Protein AF-A0A1U7PJN4-F1 (afdb_monomer)

Organism: NCBI:txid550447

InterPro domains:
  IPR005538 LrgA/CidA family [PF03788] (49-141)
  IPR005538 LrgA/CidA family [PTHR33931] (33-150)

pLDDT: mean 71.13, std 17.36, range [32.28, 96.88]

Structure (mmCIF, N/CA/C/O backbone):
data_AF-A0A1U7PJN4-F1
#
_entry.id   AF-A0A1U7PJN4-F1
#
loop_
_atom_site.group_PDB
_atom_site.id
_atom_site.type_symbol
_atom_site.label_atom_id
_atom_site.label_alt_id
_atom_site.label_comp_id
_atom_site.label_asym_id
_atom_site.label_entity_id
_atom_site.label_seq_id
_atom_site.pdbx_PDB_ins_code
_atom_site.Cartn_x
_atom_site.Cartn_y
_atom_site.Cartn_z
_atom_site.occupancy
_atom_site.B_iso_or_equiv
_atom_site.auth_seq_id
_atom_site.auth_comp_id
_atom_site.auth_asym_id
_atom_site.auth_atom_id
_atom_site.pdbx_PDB_model_n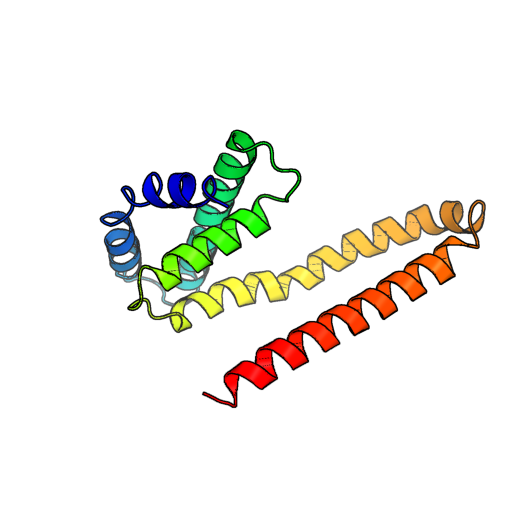um
ATOM 1 N N . MET A 1 1 ? -18.625 24.257 -5.732 1.00 46.69 1 MET A N 1
ATOM 2 C CA . MET A 1 1 ? -18.418 23.908 -4.303 1.00 46.69 1 MET A CA 1
ATOM 3 C C . MET A 1 1 ? -19.656 23.353 -3.568 1.00 46.69 1 MET A C 1
ATOM 5 O O . MET A 1 1 ? -19.527 23.025 -2.400 1.00 46.69 1 MET A O 1
ATOM 9 N N . HIS A 1 2 ? -20.824 23.164 -4.210 1.00 32.28 2 HIS A N 1
ATOM 10 C CA . HIS A 1 2 ? -22.067 22.762 -3.512 1.00 32.28 2 HIS A CA 1
ATOM 11 C C . HIS A 1 2 ? -22.511 21.291 -3.714 1.00 32.28 2 HIS A C 1
ATOM 13 O O . HIS A 1 2 ? -23.437 20.835 -3.052 1.00 32.28 2 HIS A O 1
ATOM 19 N N . ARG A 1 3 ? -21.848 20.520 -4.594 1.00 36.62 3 ARG A N 1
ATOM 20 C CA . ARG A 1 3 ? -22.261 19.145 -4.965 1.00 36.62 3 ARG A CA 1
ATOM 21 C C . ARG A 1 3 ? -21.693 18.019 -4.086 1.00 36.62 3 ARG A C 1
ATOM 23 O O . ARG A 1 3 ? -22.190 16.905 -4.148 1.00 36.62 3 ARG A O 1
ATOM 30 N N . ILE A 1 4 ? -20.699 18.303 -3.241 1.00 45.12 4 ILE A N 1
ATOM 31 C CA . ILE A 1 4 ? -20.028 17.286 -2.405 1.00 45.12 4 ILE A CA 1
ATOM 32 C C . ILE A 1 4 ? -20.781 17.056 -1.077 1.00 45.12 4 ILE A C 1
ATOM 34 O O . ILE A 1 4 ? -20.723 15.972 -0.509 1.00 45.12 4 ILE A O 1
ATOM 38 N N . ARG A 1 5 ? -21.570 18.037 -0.604 1.00 42.66 5 ARG A N 1
ATOM 39 C CA . ARG A 1 5 ? -22.353 17.910 0.643 1.00 42.66 5 ARG A CA 1
ATOM 40 C C . ARG A 1 5 ? -23.534 16.937 0.544 1.00 42.66 5 ARG A C 1
ATOM 42 O O . ARG A 1 5 ? -23.898 16.351 1.555 1.00 42.66 5 ARG A O 1
ATOM 49 N N . PHE A 1 6 ? -24.099 16.729 -0.647 1.00 37.12 6 PHE A N 1
ATOM 50 C CA . PHE A 1 6 ? -25.248 15.829 -0.823 1.00 37.12 6 PHE A CA 1
ATOM 51 C C . PHE A 1 6 ? -24.863 14.348 -0.740 1.00 37.12 6 PHE A C 1
ATOM 53 O O . PHE A 1 6 ? -25.612 13.547 -0.189 1.00 37.12 6 PHE A O 1
ATOM 60 N N . PHE A 1 7 ? -23.669 13.990 -1.219 1.00 40.44 7 PHE A N 1
ATOM 61 C CA . PHE A 1 7 ? -23.213 12.600 -1.201 1.00 40.44 7 PHE A CA 1
ATOM 62 C C . PHE A 1 7 ? -22.889 12.111 0.222 1.00 40.44 7 PHE A C 1
ATOM 64 O O . PHE A 1 7 ? -23.068 10.939 0.532 1.00 40.44 7 PHE A O 1
ATOM 71 N N . ILE A 1 8 ? -22.491 13.023 1.118 1.00 44.38 8 ILE A N 1
ATOM 72 C CA . ILE A 1 8 ? -22.184 12.688 2.516 1.00 44.38 8 ILE A CA 1
ATOM 73 C C . ILE A 1 8 ? -23.457 12.490 3.360 1.00 44.38 8 ILE A C 1
ATOM 75 O O . ILE A 1 8 ? -23.445 11.676 4.275 1.00 44.38 8 ILE A O 1
ATOM 79 N N . HIS A 1 9 ? -24.575 13.159 3.046 1.00 39.62 9 HIS A N 1
ATOM 80 C CA . HIS A 1 9 ? -25.791 13.094 3.875 1.00 39.62 9 HIS A CA 1
ATOM 81 C C . HIS A 1 9 ? -26.668 11.852 3.610 1.00 39.62 9 HIS A C 1
ATOM 83 O O . HIS A 1 9 ? -27.339 11.377 4.521 1.00 39.62 9 HIS A O 1
ATOM 89 N N . GLY A 1 10 ? -26.635 11.285 2.396 1.00 36.59 10 GLY A N 1
ATOM 90 C CA . GLY A 1 10 ? -27.414 10.086 2.036 1.00 36.59 10 GLY A CA 1
ATOM 91 C C . GLY A 1 10 ? -26.800 8.747 2.472 1.00 36.59 10 GLY A C 1
ATOM 92 O O . GLY A 1 10 ? -27.512 7.755 2.573 1.00 36.59 10 GLY A O 1
ATOM 93 N N . ALA A 1 11 ? -25.498 8.707 2.769 1.00 42.41 11 ALA A N 1
ATOM 94 C CA . ALA A 1 11 ? -24.795 7.496 3.215 1.00 42.41 11 ALA A CA 1
ATOM 95 C C . ALA A 1 11 ? -24.769 7.326 4.751 1.00 42.41 11 ALA A C 1
ATOM 97 O O . ALA A 1 11 ? -24.280 6.320 5.259 1.00 42.41 11 ALA A O 1
ATOM 98 N N . LEU A 1 12 ? -25.294 8.306 5.498 1.00 43.03 12 LEU A N 1
ATOM 99 C CA . LEU A 1 12 ? -25.252 8.363 6.966 1.00 43.03 12 LEU A CA 1
ATOM 100 C C . LEU A 1 12 ? -26.375 7.569 7.666 1.00 43.03 12 LEU A C 1
ATOM 102 O O . LEU A 1 12 ? -26.358 7.453 8.889 1.00 43.03 12 LEU A O 1
ATOM 106 N N . THR A 1 13 ? -27.340 7.001 6.934 1.00 43.00 13 THR A N 1
ATOM 107 C CA . THR A 1 13 ? -28.519 6.319 7.516 1.00 43.00 13 THR A CA 1
ATOM 108 C C . THR A 1 13 ? -28.363 4.808 7.726 1.00 43.00 13 THR A C 1
ATOM 110 O O . THR A 1 13 ? -29.267 4.168 8.256 1.00 43.00 13 THR A O 1
ATOM 113 N N . PHE A 1 14 ? -27.220 4.220 7.375 1.00 46.06 14 PHE A N 1
ATOM 114 C CA . PHE A 1 14 ? -26.958 2.783 7.525 1.00 46.06 14 PHE A CA 1
ATOM 115 C C . PHE A 1 14 ? -25.520 2.599 8.027 1.00 46.06 14 PHE A C 1
ATOM 117 O O . PHE A 1 14 ? -24.611 2.631 7.200 1.00 46.06 14 PHE A O 1
ATOM 124 N N . PRO A 1 15 ? -25.248 2.532 9.357 1.00 48.31 15 PRO A N 1
ATOM 125 C CA . PRO A 1 15 ? -24.865 1.234 9.949 1.00 48.31 15 PRO A CA 1
ATOM 126 C C . PRO A 1 15 ? -24.911 1.148 11.505 1.00 48.31 15 PRO A C 1
ATOM 128 O O . PRO A 1 15 ? -24.167 0.367 12.096 1.00 48.31 15 PRO A O 1
ATOM 131 N N . ALA A 1 16 ? -25.739 1.913 12.227 1.00 45.62 16 ALA A N 1
ATOM 132 C CA . ALA A 1 16 ? -25.667 1.971 13.705 1.00 45.62 16 ALA A CA 1
ATOM 133 C C . ALA A 1 16 ? -26.021 0.655 14.454 1.00 45.62 16 ALA A C 1
ATOM 135 O O . ALA A 1 16 ? -25.782 0.536 15.656 1.00 45.62 16 ALA A O 1
ATOM 136 N N . ARG A 1 17 ? -26.576 -0.362 13.773 1.00 48.97 17 ARG A N 1
ATOM 137 C CA . ARG A 1 17 ? -26.815 -1.706 14.348 1.00 48.97 17 ARG A CA 1
ATOM 138 C C . ARG A 1 17 ? -25.678 -2.707 14.105 1.00 48.97 17 ARG A C 1
ATOM 140 O O . ARG A 1 17 ? -25.551 -3.642 14.887 1.00 48.97 17 ARG A O 1
ATOM 147 N N . GLY A 1 18 ? -24.841 -2.510 13.083 1.00 45.81 18 GLY A N 1
ATOM 148 C CA . GLY A 1 18 ? -23.780 -3.460 12.716 1.00 45.81 18 GLY A CA 1
ATOM 149 C C . GLY A 1 18 ? -22.567 -3.423 13.650 1.00 45.81 18 GLY A C 1
ATOM 150 O O . GLY A 1 18 ? -21.944 -4.452 13.887 1.00 45.81 18 GLY A O 1
ATOM 151 N N . VAL A 1 19 ? -22.279 -2.265 14.251 1.00 50.47 19 VAL A N 1
ATOM 152 C CA . VAL A 1 19 ? -21.122 -2.084 15.151 1.00 50.47 19 VAL A CA 1
ATOM 153 C C . VAL A 1 19 ? -21.269 -2.907 16.435 1.00 50.47 19 VAL A C 1
ATOM 155 O O . VAL A 1 19 ? -20.309 -3.514 16.889 1.00 50.47 19 VAL A O 1
ATOM 158 N N . ARG A 1 20 ? -22.501 -3.054 16.946 1.00 45.03 20 ARG A N 1
ATOM 159 C CA . ARG A 1 20 ? -22.789 -3.966 18.066 1.00 45.03 20 ARG A CA 1
ATOM 160 C C . ARG A 1 20 ? -22.622 -5.442 17.701 1.00 45.03 20 ARG A C 1
ATOM 162 O O . ARG A 1 20 ? -22.274 -6.227 18.570 1.00 45.03 20 ARG A O 1
ATOM 169 N N . CYS A 1 21 ? -22.828 -5.836 16.441 1.00 43.91 21 CYS A N 1
ATOM 170 C CA . CYS A 1 21 ? -22.509 -7.199 16.002 1.00 43.91 21 CYS A CA 1
ATOM 171 C C . CYS A 1 21 ? -20.997 -7.448 15.953 1.00 43.91 21 CYS A C 1
ATOM 173 O O . CYS A 1 21 ? -20.590 -8.560 16.252 1.00 43.91 21 CYS A O 1
ATOM 175 N N . ILE A 1 22 ? -20.173 -6.438 15.642 1.00 51.62 22 ILE A N 1
ATOM 176 C CA . ILE A 1 22 ? -18.702 -6.546 15.720 1.00 51.62 22 ILE A CA 1
ATOM 177 C C . ILE A 1 22 ? -18.265 -6.786 17.173 1.00 51.62 22 ILE A C 1
ATOM 179 O O . ILE A 1 22 ? -17.394 -7.613 17.424 1.00 51.62 22 ILE A O 1
ATOM 183 N N . GLU A 1 23 ? -18.920 -6.122 18.126 1.00 47.97 23 GLU A N 1
ATOM 184 C CA . GLU A 1 23 ? -18.656 -6.272 19.562 1.00 47.97 23 GLU A CA 1
ATOM 185 C C . GLU A 1 23 ? -19.147 -7.621 20.126 1.00 47.97 23 GLU A C 1
ATOM 187 O O . GLU A 1 23 ? -18.484 -8.220 20.965 1.00 47.97 23 GLU A O 1
ATOM 192 N N . VAL A 1 24 ? -20.264 -8.159 19.617 1.00 45.28 24 VAL A N 1
ATOM 193 C CA . VAL A 1 24 ? -20.781 -9.488 20.005 1.00 45.28 24 VAL A CA 1
ATOM 194 C C . VAL A 1 24 ? -20.015 -10.638 19.327 1.00 45.28 24 VAL A C 1
ATOM 196 O O . VAL A 1 24 ? -19.871 -11.701 19.924 1.00 45.28 24 VAL A O 1
ATOM 199 N N . LEU A 1 25 ? -19.455 -10.445 18.124 1.00 51.66 25 LEU A N 1
ATOM 200 C CA . LEU A 1 25 ? -18.571 -11.433 17.475 1.00 51.66 25 LEU A CA 1
ATOM 201 C C . LEU A 1 25 ? -17.223 -11.590 18.201 1.00 51.66 25 LEU A C 1
ATOM 203 O O . LEU A 1 25 ? -16.570 -12.624 18.082 1.00 51.66 25 LEU A O 1
ATOM 207 N N . ASP A 1 26 ? -16.814 -10.575 18.960 1.00 51.31 26 ASP A N 1
ATOM 208 C CA . ASP A 1 26 ? -15.624 -10.589 19.811 1.00 51.31 26 ASP A CA 1
ATOM 209 C C . ASP A 1 26 ? -15.839 -11.366 21.135 1.00 51.31 26 ASP A C 1
ATOM 211 O O . ASP A 1 26 ? -14.878 -11.641 21.856 1.00 51.31 26 ASP A O 1
ATOM 215 N N . ALA A 1 27 ? -17.080 -11.789 21.421 1.00 46.31 27 ALA A N 1
ATOM 216 C CA . ALA A 1 27 ? -17.491 -12.463 22.656 1.00 46.31 27 ALA A CA 1
ATOM 217 C C . ALA A 1 27 ? -17.595 -14.005 22.560 1.00 46.31 27 ALA A C 1
ATOM 219 O O . ALA A 1 27 ? -18.225 -14.625 23.416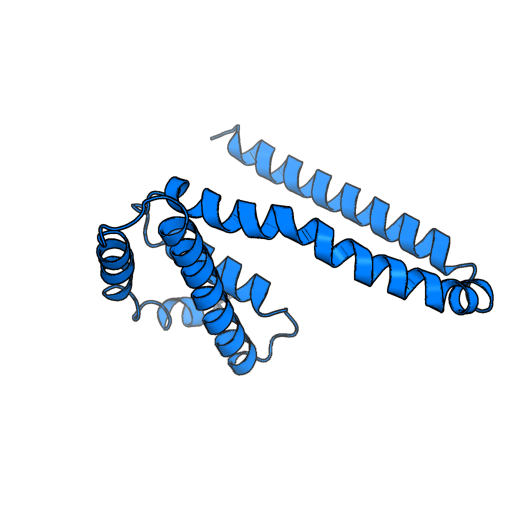 1.00 46.31 27 ALA A O 1
ATOM 220 N N . SER A 1 28 ? -16.994 -14.652 21.550 1.00 43.12 28 SER A N 1
ATOM 221 C CA . SER A 1 28 ? -17.017 -16.123 21.416 1.00 43.12 28 SER A CA 1
ATOM 222 C C . SER A 1 28 ? -15.793 -16.784 22.084 1.00 43.12 28 SER A C 1
ATOM 224 O O . SER A 1 28 ? -14.666 -16.555 21.633 1.00 43.12 28 SER A O 1
ATOM 226 N N . PRO A 1 29 ? -15.975 -17.623 23.126 1.00 55.28 29 PRO A N 1
ATOM 227 C CA . PRO A 1 29 ? -14.886 -18.238 23.877 1.00 55.28 29 PRO A CA 1
ATOM 228 C C . PRO A 1 29 ? -14.454 -19.562 23.222 1.00 55.28 29 PRO A C 1
ATOM 230 O O . PRO A 1 29 ? -15.247 -20.493 23.113 1.00 55.28 29 PRO A O 1
ATOM 233 N N . GLY A 1 30 ? -13.196 -19.660 22.780 1.00 44.97 30 GLY A N 1
ATOM 234 C CA . GLY A 1 30 ? -12.613 -20.926 22.314 1.00 44.97 30 GLY A CA 1
ATOM 235 C C . GLY A 1 30 ? -11.304 -20.764 21.530 1.00 44.97 30 GLY A C 1
ATOM 236 O O . GLY A 1 30 ? -11.322 -20.275 20.412 1.00 44.97 30 GLY A O 1
ATOM 237 N N . ASP A 1 31 ? -10.182 -21.187 22.119 1.00 51.78 31 ASP A N 1
ATOM 238 C CA . ASP A 1 31 ? -8.821 -21.269 21.543 1.00 51.78 31 ASP A CA 1
ATOM 239 C C . ASP A 1 31 ? -8.199 -19.939 21.027 1.00 51.78 31 ASP A C 1
ATOM 241 O O . ASP A 1 31 ? -8.344 -19.476 19.893 1.00 51.78 31 ASP A O 1
ATOM 245 N N . GLU A 1 32 ? -7.491 -19.257 21.928 1.00 58.22 32 GLU A N 1
ATOM 246 C CA . GLU A 1 32 ? -7.613 -17.805 22.114 1.00 58.22 32 GLU A CA 1
ATOM 247 C C . GLU A 1 32 ? -6.811 -16.894 21.162 1.00 58.22 32 GLU A C 1
ATOM 249 O O . GLU A 1 32 ? -6.929 -15.669 21.257 1.00 58.22 32 GLU A O 1
ATOM 254 N N . ARG A 1 33 ? -5.993 -17.434 20.244 1.00 59.59 33 ARG A N 1
ATOM 255 C CA . ARG A 1 33 ? -5.068 -16.629 19.405 1.00 59.59 33 ARG A CA 1
ATOM 256 C C . ARG A 1 33 ? -5.264 -16.767 17.899 1.00 59.59 33 ARG A C 1
ATOM 258 O O . ARG A 1 33 ? -5.080 -15.785 17.181 1.00 59.59 33 ARG A O 1
ATOM 265 N N . CYS A 1 34 ? -5.625 -17.949 17.402 1.00 58.03 34 CYS A N 1
ATOM 266 C CA . CYS A 1 34 ? -5.819 -18.160 15.964 1.00 58.03 34 CYS A CA 1
ATOM 267 C C . CYS A 1 34 ? -7.175 -17.605 15.504 1.00 58.03 34 CYS A C 1
ATOM 269 O O . CYS A 1 34 ? -7.257 -16.887 14.506 1.00 58.03 34 CYS A O 1
ATOM 271 N N . MET A 1 35 ? -8.222 -17.835 16.302 1.00 59.84 35 MET A N 1
ATOM 272 C CA . MET A 1 35 ? -9.582 -17.403 15.980 1.00 59.84 35 MET A CA 1
ATOM 273 C C . MET A 1 35 ? -9.725 -15.874 15.972 1.00 59.84 35 MET A C 1
ATOM 275 O O . MET A 1 35 ? -10.339 -15.322 15.062 1.00 59.84 35 MET A O 1
ATOM 279 N N . LYS A 1 36 ? -9.059 -15.168 16.900 1.00 64.38 36 LYS A N 1
ATOM 280 C CA . LYS A 1 36 ? -9.034 -13.692 16.929 1.00 64.38 36 LYS A CA 1
ATOM 281 C C . LYS A 1 36 ? -8.400 -13.093 15.666 1.00 64.38 36 LYS A C 1
ATOM 283 O O . LYS A 1 36 ? -8.928 -12.133 15.112 1.00 64.38 36 LYS A O 1
ATOM 288 N N . LYS A 1 37 ? -7.311 -13.688 15.165 1.00 66.94 37 LYS A N 1
ATOM 289 C CA . LYS A 1 37 ? -6.633 -13.247 13.931 1.00 66.94 37 LYS A CA 1
ATOM 290 C C . LYS A 1 37 ? -7.494 -13.471 12.689 1.00 66.94 37 LYS A C 1
ATOM 292 O O . LYS A 1 37 ? -7.579 -12.586 11.841 1.00 66.94 37 LYS A O 1
ATOM 297 N N . LEU A 1 38 ? -8.153 -14.628 12.603 1.00 71.88 38 LEU A N 1
ATOM 298 C CA . LEU A 1 38 ? -9.102 -14.952 11.534 1.00 71.88 38 LEU A CA 1
ATOM 299 C C . LEU A 1 38 ? -10.294 -13.991 11.519 1.00 71.88 38 LEU A C 1
ATOM 301 O O . LEU A 1 38 ? -10.660 -13.499 10.455 1.00 71.88 38 LEU A O 1
ATOM 305 N N . LEU A 1 39 ? -10.845 -13.663 12.689 1.00 72.25 39 LEU A N 1
ATOM 306 C CA . LEU A 1 39 ? -11.952 -12.716 12.826 1.00 72.25 39 LEU A CA 1
ATOM 307 C C . LEU A 1 39 ? -11.565 -11.307 12.349 1.00 72.25 39 LEU A C 1
ATOM 309 O O . LEU A 1 39 ? -12.294 -10.678 11.585 1.00 72.25 39 LEU A O 1
ATOM 313 N N . GLN A 1 40 ? -10.385 -10.828 12.753 1.00 72.62 40 GLN A N 1
ATOM 314 C CA . GLN A 1 40 ? -9.861 -9.524 12.335 1.00 72.62 40 GLN A CA 1
ATOM 315 C C . GLN A 1 40 ? -9.596 -9.468 10.828 1.00 72.62 40 GLN A C 1
ATOM 317 O O . GLN A 1 40 ? -9.913 -8.471 10.180 1.00 72.62 40 GLN A O 1
ATOM 322 N N . LEU A 1 41 ? -9.059 -10.545 10.249 1.00 75.94 41 LEU A N 1
ATOM 323 C CA . LEU A 1 41 ? -8.849 -10.644 8.806 1.00 75.94 41 LEU A CA 1
ATOM 324 C C . LEU A 1 41 ? -10.179 -10.670 8.041 1.00 75.94 41 LEU A C 1
ATOM 326 O O . LEU A 1 41 ? -10.314 -9.978 7.032 1.00 75.94 41 LEU A O 1
ATOM 330 N N . ALA A 1 42 ? -11.169 -11.415 8.538 1.00 78.00 42 ALA A N 1
ATOM 331 C CA . ALA A 1 42 ? -12.511 -11.461 7.967 1.00 78.00 42 ALA A CA 1
ATOM 332 C C . ALA A 1 42 ? -13.183 -10.079 7.984 1.00 78.00 42 ALA A C 1
ATOM 334 O O . ALA A 1 42 ? -13.821 -9.700 7.002 1.00 78.00 42 ALA A O 1
ATOM 335 N N . LEU A 1 43 ? -12.977 -9.289 9.044 1.00 76.56 43 LEU A N 1
ATOM 336 C CA . LEU A 1 43 ? -13.470 -7.915 9.121 1.00 76.56 43 LEU A CA 1
ATOM 337 C C . LEU A 1 43 ? -12.861 -7.035 8.018 1.00 76.56 43 LEU A C 1
ATOM 339 O O . LEU A 1 43 ? -13.597 -6.370 7.292 1.00 76.56 43 LEU A O 1
ATOM 343 N N . ILE A 1 44 ? -11.535 -7.064 7.840 1.00 78.94 44 ILE A N 1
ATOM 344 C CA . ILE A 1 44 ? -10.852 -6.306 6.774 1.00 78.94 44 ILE A CA 1
ATOM 345 C C . ILE A 1 44 ? -11.382 -6.727 5.391 1.00 78.94 44 ILE A C 1
ATOM 347 O O . ILE A 1 44 ? -11.649 -5.877 4.539 1.00 78.94 44 ILE A O 1
ATOM 351 N N . PHE A 1 45 ? -11.601 -8.028 5.180 1.00 81.12 45 PHE A N 1
ATOM 352 C CA . PHE A 1 45 ? -12.165 -8.570 3.940 1.00 81.12 45 PHE A CA 1
ATOM 353 C C . PHE A 1 45 ? -13.610 -8.127 3.682 1.00 81.12 45 PHE A C 1
ATOM 355 O O . PHE A 1 45 ? -13.980 -7.857 2.538 1.00 81.12 45 PHE A O 1
ATOM 362 N N . LEU A 1 46 ? -14.426 -8.013 4.730 1.00 81.62 46 LEU A N 1
ATOM 363 C CA . LEU A 1 46 ? -15.799 -7.528 4.627 1.00 81.62 46 LEU A CA 1
ATOM 364 C C . LEU A 1 46 ? -15.829 -6.081 4.116 1.00 81.62 46 LEU A C 1
ATOM 366 O O . LEU A 1 46 ? -16.534 -5.778 3.153 1.00 81.62 46 LEU A O 1
ATOM 370 N N . PHE A 1 47 ? -15.010 -5.201 4.700 1.00 79.19 47 PHE A N 1
ATOM 371 C CA . PHE A 1 47 ? -14.881 -3.812 4.246 1.00 79.19 47 PHE A CA 1
ATOM 372 C C . PHE A 1 47 ? -14.291 -3.706 2.836 1.00 79.19 47 PHE A C 1
ATOM 374 O O . PHE A 1 47 ? -14.717 -2.851 2.058 1.00 79.19 47 PHE A O 1
ATOM 381 N N . TYR A 1 48 ? -13.360 -4.588 2.469 1.00 82.94 48 TYR A N 1
ATOM 382 C CA . TYR A 1 48 ? -12.856 -4.691 1.100 1.00 82.94 48 TYR A CA 1
ATOM 383 C C . TYR A 1 48 ? -13.973 -5.042 0.102 1.00 82.94 48 TYR A C 1
ATOM 385 O O . TYR A 1 48 ? -14.093 -4.392 -0.938 1.00 82.94 48 TYR A O 1
ATOM 393 N N . CYS A 1 49 ? -14.825 -6.017 0.429 1.00 80.50 49 CYS A N 1
ATOM 394 C CA . CYS A 1 49 ? -15.951 -6.425 -0.415 1.00 80.50 49 CYS A CA 1
ATOM 395 C C . CYS A 1 49 ? -16.973 -5.287 -0.583 1.00 80.50 49 CYS A C 1
ATOM 397 O O . CYS A 1 49 ? -17.404 -4.990 -1.700 1.00 80.50 49 CYS A O 1
ATOM 399 N N . LEU A 1 50 ? -17.283 -4.574 0.505 1.00 80.69 50 LEU A N 1
ATOM 400 C CA . LEU A 1 50 ? -18.122 -3.374 0.462 1.00 80.69 50 LEU A CA 1
ATOM 401 C C . LEU A 1 50 ? -17.497 -2.274 -0.406 1.00 80.69 50 LEU A C 1
ATOM 403 O O . LEU A 1 50 ? -18.183 -1.692 -1.242 1.00 80.69 50 LEU A O 1
ATOM 407 N N . GLY A 1 51 ? -16.192 -2.028 -0.268 1.00 80.75 51 GLY A N 1
ATOM 408 C CA . GLY A 1 51 ? -15.458 -1.070 -1.097 1.00 80.75 51 GLY A CA 1
ATOM 409 C C . GLY A 1 51 ? -15.451 -1.441 -2.583 1.00 80.75 51 GLY A C 1
ATOM 410 O O . GLY A 1 51 ? -15.541 -0.558 -3.434 1.00 80.75 51 GLY A O 1
ATOM 411 N N . MET A 1 52 ? -15.404 -2.736 -2.912 1.00 79.00 52 MET A N 1
ATOM 412 C CA . MET A 1 52 ? -15.498 -3.232 -4.288 1.00 79.00 52 MET A CA 1
ATOM 413 C C . MET A 1 52 ? -16.888 -2.996 -4.885 1.00 79.00 52 MET A C 1
ATOM 415 O O . MET A 1 52 ? -16.986 -2.437 -5.975 1.00 79.00 52 MET A O 1
ATOM 419 N N . ARG A 1 53 ? -17.955 -3.338 -4.155 1.00 78.81 53 ARG A N 1
ATOM 420 C CA . ARG A 1 53 ? -19.341 -3.064 -4.572 1.00 78.81 53 ARG A CA 1
ATOM 421 C C . ARG A 1 53 ? -19.583 -1.569 -4.771 1.00 78.81 53 ARG A C 1
ATOM 423 O O . ARG A 1 53 ? -20.190 -1.163 -5.758 1.00 78.81 53 ARG A O 1
ATOM 430 N N . LEU A 1 54 ? -19.050 -0.743 -3.870 1.00 77.19 54 LEU A N 1
ATOM 431 C CA . LEU A 1 54 ? -19.164 0.709 -3.965 1.00 77.19 54 LEU A CA 1
ATOM 432 C C . LEU A 1 54 ? -18.384 1.268 -5.161 1.00 77.19 54 LEU A C 1
ATOM 434 O O . LEU A 1 54 ? -18.880 2.154 -5.852 1.00 77.19 54 LEU A O 1
ATOM 438 N N . LYS A 1 55 ? -17.192 0.727 -5.444 1.00 76.88 55 LYS A N 1
ATOM 439 C CA . LYS A 1 55 ? -16.410 1.062 -6.643 1.00 76.88 55 LYS A CA 1
ATOM 440 C C . LYS A 1 55 ? -17.185 0.729 -7.918 1.00 76.88 55 LYS A C 1
ATOM 442 O O . LYS A 1 55 ? -17.229 1.566 -8.814 1.00 76.88 55 LYS A O 1
ATOM 447 N N . GLU A 1 56 ? -17.769 -0.465 -8.004 1.00 75.31 56 GLU A N 1
ATOM 448 C CA . GLU A 1 56 ? -18.563 -0.902 -9.162 1.00 75.31 56 GLU A CA 1
ATOM 449 C C . GLU A 1 56 ? -19.750 0.036 -9.409 1.00 75.31 5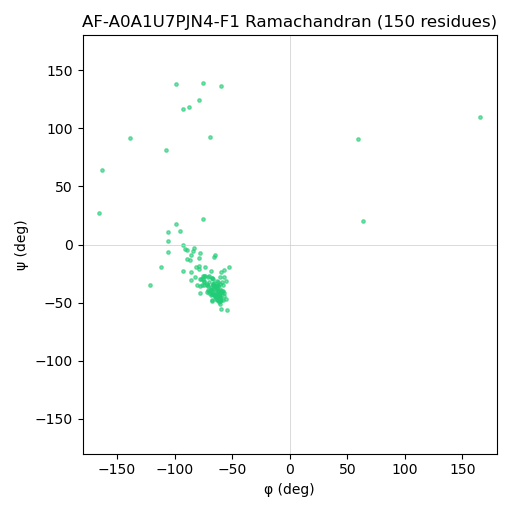6 GLU A C 1
ATOM 451 O O . GLU A 1 56 ? -20.004 0.407 -10.550 1.00 75.31 56 GLU A O 1
ATOM 456 N N . TRP A 1 57 ? -20.419 0.492 -8.347 1.00 74.75 57 TRP A N 1
ATOM 457 C CA . TRP A 1 57 ? -21.523 1.452 -8.444 1.00 74.75 57 TRP A CA 1
ATOM 458 C C . TRP A 1 57 ? -21.077 2.865 -8.835 1.00 74.75 57 TRP A C 1
ATOM 460 O O . TRP A 1 57 ? -21.794 3.557 -9.554 1.00 74.75 57 TRP A O 1
ATOM 470 N N . LEU A 1 58 ? -19.909 3.313 -8.364 1.00 73.81 58 LEU A N 1
ATOM 471 C CA . LEU A 1 58 ? -19.394 4.654 -8.652 1.00 73.81 58 LEU A CA 1
ATOM 472 C C . LEU A 1 58 ? -18.589 4.744 -9.959 1.00 73.81 58 LEU A C 1
ATOM 474 O O . LEU A 1 58 ? -18.290 5.850 -10.403 1.00 73.81 58 LEU A O 1
ATOM 478 N N . GLY A 1 59 ? -18.201 3.619 -10.563 1.00 70.12 59 GLY A N 1
ATOM 479 C CA . GLY A 1 59 ? -17.404 3.589 -11.793 1.00 70.12 59 GLY A CA 1
ATOM 480 C C . GLY A 1 59 ? -15.997 4.188 -11.653 1.00 70.12 59 GLY A C 1
ATOM 481 O O . GLY A 1 59 ? -15.396 4.582 -12.649 1.00 70.12 59 GLY A O 1
ATOM 482 N N . LEU A 1 60 ? -15.455 4.297 -10.432 1.00 71.19 60 LEU A N 1
ATOM 483 C CA . LEU A 1 60 ? -14.153 4.934 -10.212 1.00 71.19 60 LEU A CA 1
ATOM 484 C C . LEU A 1 60 ? -12.984 4.025 -10.655 1.00 71.19 60 LEU A C 1
ATOM 486 O O . LEU A 1 60 ? -12.960 2.843 -10.298 1.00 71.19 60 LEU A O 1
ATOM 490 N N . PRO A 1 61 ? -11.935 4.573 -11.307 1.00 74.94 61 PRO A N 1
ATOM 491 C CA . PRO A 1 61 ? -10.730 3.838 -11.716 1.00 74.94 61 PRO A CA 1
ATOM 492 C C . PRO A 1 61 ? -9.775 3.524 -10.545 1.00 74.94 61 PRO A C 1
ATOM 494 O O . PRO A 1 61 ? -8.587 3.293 -10.745 1.00 74.94 61 PRO A O 1
ATOM 497 N N . ILE A 1 62 ? -10.271 3.517 -9.304 1.00 78.56 62 ILE A N 1
ATOM 498 C CA . ILE A 1 62 ? -9.478 3.267 -8.094 1.00 78.56 62 ILE A CA 1
ATOM 499 C C . ILE A 1 62 ? -9.658 1.798 -7.679 1.00 78.56 62 ILE A C 1
ATOM 501 O O . ILE A 1 62 ? -10.778 1.285 -7.728 1.00 78.56 62 ILE A O 1
ATOM 505 N N . PRO A 1 63 ? -8.604 1.072 -7.269 1.00 78.88 63 PRO A N 1
ATOM 506 C CA . PRO A 1 63 ? -8.760 -0.275 -6.727 1.00 78.88 63 PRO A CA 1
ATOM 507 C C . PRO A 1 63 ? -9.657 -0.267 -5.479 1.00 78.88 63 PRO A C 1
ATOM 509 O O . PRO A 1 63 ? -9.493 0.563 -4.583 1.00 78.88 63 PRO A O 1
ATOM 512 N N . GLY A 1 64 ? -10.582 -1.232 -5.396 1.00 77.62 64 GLY A N 1
ATOM 513 C CA . GLY A 1 64 ? -11.573 -1.321 -4.312 1.00 77.62 64 GLY A CA 1
ATOM 514 C C . GLY A 1 64 ? -10.954 -1.398 -2.911 1.00 77.62 64 GLY A C 1
ATOM 515 O O . GLY A 1 64 ? -11.582 -0.976 -1.947 1.00 77.62 64 GLY A O 1
ATOM 516 N N . SER A 1 65 ? -9.689 -1.828 -2.801 1.00 82.94 65 SER A N 1
ATOM 517 C CA . SER A 1 65 ? -8.938 -1.833 -1.538 1.00 82.94 65 SER A CA 1
ATOM 518 C C . SER A 1 65 ? -8.774 -0.449 -0.919 1.00 82.94 65 SER A C 1
ATOM 520 O O . SER A 1 65 ? -8.896 -0.310 0.294 1.00 82.94 65 SER A O 1
ATOM 522 N N . ILE A 1 66 ? -8.498 0.575 -1.731 1.00 86.88 66 ILE A N 1
ATOM 523 C CA . ILE A 1 66 ? -8.312 1.945 -1.234 1.00 86.88 66 ILE A CA 1
ATOM 524 C C . ILE A 1 66 ? -9.664 2.506 -0.785 1.00 86.88 66 ILE A C 1
ATOM 526 O O . ILE A 1 66 ? -9.756 3.147 0.258 1.00 86.88 66 ILE A O 1
ATOM 530 N N . VAL A 1 67 ? -10.727 2.199 -1.534 1.00 83.75 67 VAL A N 1
ATOM 531 C CA . VAL A 1 67 ? -12.103 2.574 -1.182 1.00 83.75 67 VAL A CA 1
ATOM 532 C C . VAL A 1 67 ? -12.525 1.915 0.134 1.00 83.75 67 VAL A C 1
ATOM 534 O O . VAL A 1 67 ? -13.046 2.596 1.011 1.00 83.75 67 VAL A O 1
ATOM 537 N N . GLY A 1 68 ? -12.241 0.622 0.315 1.00 82.31 68 GLY A N 1
ATOM 538 C CA . GLY A 1 68 ? -12.511 -0.105 1.558 1.00 82.31 68 GLY A CA 1
ATOM 539 C C . GLY A 1 68 ? -11.753 0.466 2.761 1.00 82.31 68 GLY A C 1
ATOM 540 O O . GLY A 1 68 ? -12.340 0.622 3.830 1.00 82.31 68 GLY A O 1
ATOM 541 N N . LEU A 1 69 ? -10.486 0.864 2.581 1.00 83.50 69 LEU A N 1
ATOM 542 C CA . LEU A 1 69 ? -9.693 1.530 3.621 1.00 83.50 69 LEU A CA 1
ATOM 543 C C . LEU A 1 69 ? -10.268 2.904 3.996 1.00 83.50 69 LEU A C 1
ATOM 545 O O . LEU A 1 69 ? -10.359 3.226 5.178 1.00 83.50 69 LEU A O 1
ATOM 549 N N . LEU A 1 70 ? -10.682 3.709 3.013 1.00 85.06 70 LEU A N 1
ATOM 550 C CA . LEU A 1 70 ? -11.329 5.002 3.264 1.00 85.06 70 LEU A CA 1
ATOM 551 C C . LEU A 1 70 ? -12.672 4.840 3.981 1.00 85.06 70 LEU A C 1
ATOM 553 O O . LEU A 1 70 ? -13.014 5.663 4.827 1.00 85.06 70 LEU A O 1
ATOM 557 N N . LEU A 1 71 ? -13.416 3.779 3.669 1.00 81.69 71 LEU A N 1
ATOM 558 C CA . LEU A 1 71 ? -14.693 3.473 4.305 1.00 81.69 71 LEU A CA 1
ATOM 559 C C . LEU A 1 71 ? -14.497 3.035 5.762 1.00 81.69 71 LEU A C 1
ATOM 561 O O . LEU A 1 71 ? -15.206 3.516 6.643 1.00 81.69 71 LEU A O 1
ATOM 565 N N . LEU A 1 72 ? -13.481 2.207 6.027 1.00 79.31 72 LEU A N 1
ATOM 566 C CA . LEU A 1 72 ? -13.049 1.852 7.380 1.00 79.31 72 LEU A CA 1
ATOM 567 C C . LEU A 1 72 ? -12.599 3.093 8.170 1.00 79.31 72 LEU A C 1
ATOM 569 O O . LEU A 1 72 ? -12.999 3.274 9.317 1.00 79.31 72 LEU A O 1
ATOM 573 N N . LEU A 1 73 ? -11.811 3.978 7.552 1.00 81.44 73 LEU A N 1
ATOM 574 C CA . LEU A 1 73 ? -11.375 5.235 8.162 1.0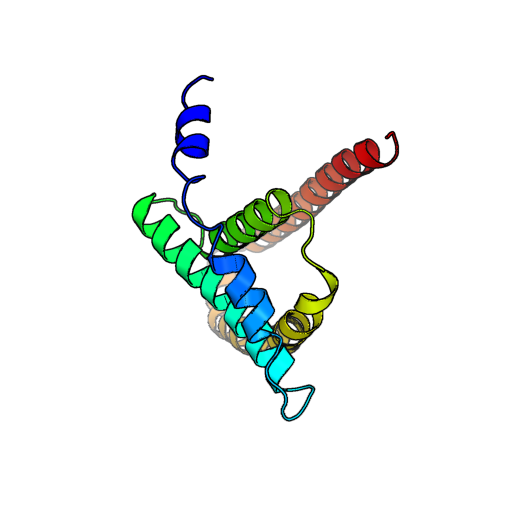0 81.44 73 LEU A CA 1
ATOM 575 C C . LEU A 1 73 ? -12.576 6.123 8.513 1.00 81.44 73 LEU A C 1
ATOM 577 O O . LEU A 1 73 ? -12.698 6.566 9.651 1.00 81.44 73 LEU A O 1
ATOM 581 N N . ALA A 1 74 ? -13.483 6.355 7.561 1.00 81.44 74 ALA A N 1
ATOM 582 C CA . ALA A 1 74 ? -14.690 7.146 7.783 1.00 81.44 74 ALA A CA 1
ATOM 583 C C . ALA A 1 74 ? -15.536 6.568 8.926 1.00 81.44 74 ALA A C 1
ATOM 585 O O . ALA A 1 74 ? -16.007 7.313 9.782 1.00 81.44 74 ALA A O 1
ATOM 586 N N . PHE A 1 75 ? -15.666 5.243 8.975 1.00 75.81 75 PHE A N 1
ATOM 587 C CA . PHE A 1 75 ? -16.359 4.535 10.042 1.00 75.81 75 PHE A CA 1
ATOM 588 C C . PHE A 1 75 ? -15.709 4.774 11.414 1.00 75.81 75 PHE A C 1
ATOM 590 O O . PHE A 1 75 ? -16.403 5.168 12.344 1.00 75.81 75 PHE A O 1
ATOM 597 N N . ILE A 1 76 ? -14.388 4.646 11.545 1.00 73.12 76 ILE A N 1
ATOM 598 C CA . ILE A 1 76 ? -13.676 4.906 12.812 1.00 73.12 76 ILE A CA 1
ATOM 599 C C . ILE A 1 76 ? -13.806 6.377 13.248 1.00 73.12 76 ILE A C 1
ATOM 601 O O . ILE A 1 76 ? -13.953 6.661 14.432 1.00 73.12 76 ILE A O 1
ATOM 605 N N . LEU A 1 77 ? -13.789 7.329 12.309 1.00 74.38 77 LEU A N 1
ATOM 606 C CA . LEU A 1 77 ? -13.988 8.751 12.621 1.00 74.38 77 LEU A CA 1
ATOM 607 C C . LEU A 1 77 ? -15.405 9.065 13.129 1.00 74.38 77 LEU A C 1
ATOM 609 O O . LEU A 1 77 ? -15.568 9.960 13.957 1.00 74.38 77 LEU A O 1
ATOM 613 N N . LEU A 1 78 ? -16.418 8.354 12.628 1.00 75.75 78 LEU A N 1
ATOM 614 C CA . LEU A 1 78 ? -17.815 8.489 13.055 1.00 75.75 78 LEU A CA 1
ATOM 615 C C . LEU A 1 78 ? -18.081 7.771 14.389 1.00 75.75 78 LEU A C 1
ATOM 617 O O . LEU A 1 78 ? -18.855 8.264 15.206 1.00 75.75 78 LEU A O 1
ATOM 621 N N . PHE A 1 79 ? -17.424 6.633 14.620 1.00 66.00 79 PHE A N 1
ATOM 622 C CA . PHE A 1 79 ? -17.539 5.809 15.824 1.00 66.00 79 PHE A CA 1
ATOM 623 C C . PHE A 1 79 ? -16.268 5.949 16.674 1.00 66.00 79 PHE A C 1
ATOM 625 O O . PHE A 1 79 ? -15.363 5.117 16.634 1.00 66.00 79 PHE A O 1
ATOM 632 N N . LYS A 1 80 ? -16.215 7.038 17.447 1.00 55.59 80 LYS A N 1
ATOM 633 C CA . LYS A 1 80 ? -15.051 7.505 18.221 1.00 55.59 80 LYS A CA 1
ATOM 634 C C . LYS A 1 80 ? -14.601 6.567 19.363 1.00 55.59 80 LYS A C 1
ATOM 636 O O . LYS A 1 80 ? -13.523 6.772 19.911 1.00 55.59 80 LYS A O 1
ATOM 641 N N . ASP A 1 81 ? -15.385 5.536 19.680 1.00 54.97 81 ASP A N 1
ATOM 642 C CA . ASP A 1 81 ? -15.202 4.648 20.842 1.00 54.97 81 ASP A CA 1
ATOM 643 C C . ASP A 1 81 ? -14.665 3.241 20.507 1.00 54.97 81 ASP A C 1
ATOM 645 O O . ASP A 1 81 ? -14.645 2.357 21.360 1.00 54.97 81 ASP A O 1
ATOM 649 N N . LEU A 1 82 ? -14.206 2.990 19.276 1.00 56.69 82 LEU A N 1
ATOM 650 C CA . LEU A 1 82 ? -13.653 1.679 18.914 1.00 56.69 82 LEU A CA 1
ATOM 651 C C . LEU A 1 82 ? -12.201 1.517 19.414 1.00 56.69 82 LEU A C 1
ATOM 653 O O . LEU A 1 82 ? -11.334 2.305 19.024 1.00 56.69 82 LEU A O 1
ATOM 657 N N . PRO A 1 83 ? -11.873 0.468 20.199 1.00 55.81 83 PRO A N 1
ATOM 658 C CA . PRO A 1 83 ? -10.496 0.171 20.583 1.00 55.81 83 PRO A CA 1
ATOM 659 C C . PRO A 1 83 ? -9.695 -0.312 19.360 1.00 55.81 83 PRO A C 1
ATOM 661 O O . PRO A 1 83 ? -9.657 -1.498 19.024 1.00 55.81 83 PRO A O 1
ATOM 664 N N . VAL A 1 84 ? -9.027 0.628 18.683 1.00 57.72 84 VAL A N 1
ATOM 665 C CA . VAL A 1 84 ? -8.214 0.400 17.469 1.00 57.72 84 VAL A CA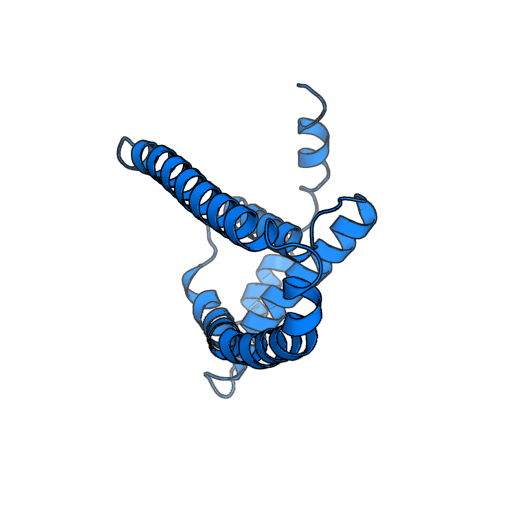 1
ATOM 666 C C . VAL A 1 84 ? -7.129 -0.663 17.684 1.00 57.72 84 VAL A C 1
ATOM 668 O O . VAL A 1 84 ? -6.832 -1.430 16.769 1.00 57.72 84 VAL A O 1
ATOM 671 N N . ASN A 1 85 ? -6.599 -0.781 18.906 1.00 56.78 85 ASN A N 1
ATOM 672 C CA . ASN A 1 85 ? -5.507 -1.704 19.232 1.00 56.78 85 ASN A CA 1
ATOM 673 C C . ASN A 1 85 ? -5.823 -3.178 18.965 1.00 56.78 85 ASN A C 1
ATOM 675 O O . ASN A 1 85 ? -4.901 -3.960 18.750 1.00 56.78 85 ASN A O 1
ATOM 679 N N . ARG A 1 86 ? -7.100 -3.576 18.941 1.00 56.41 86 ARG A N 1
ATOM 680 C CA . ARG A 1 86 ? -7.442 -4.990 18.788 1.00 56.41 86 ARG A CA 1
ATOM 681 C C . ARG A 1 86 ? -7.215 -5.513 17.372 1.00 56.41 86 ARG A C 1
ATOM 683 O O . ARG A 1 86 ? -6.922 -6.684 17.231 1.00 56.41 86 ARG A O 1
ATOM 690 N N . HIS A 1 87 ? -7.288 -4.675 16.338 1.00 62.00 87 HIS A N 1
ATOM 691 C CA . HIS A 1 87 ? -7.307 -5.115 14.931 1.00 62.00 87 HIS A CA 1
ATOM 692 C C . HIS A 1 87 ? -5.919 -5.248 14.277 1.00 62.00 87 HIS A C 1
ATOM 694 O O . HIS A 1 87 ? -5.809 -5.670 13.124 1.00 62.00 87 HIS A O 1
ATOM 700 N N . VAL A 1 88 ? -4.854 -4.877 14.992 1.00 64.12 88 VAL A N 1
ATOM 701 C CA . VAL A 1 88 ? -3.486 -4.804 14.451 1.00 64.12 88 VAL A CA 1
ATOM 702 C C . VAL A 1 88 ? -2.871 -6.198 14.262 1.00 64.12 88 VAL A C 1
ATOM 704 O O . VAL A 1 88 ? -2.121 -6.425 13.311 1.00 64.12 88 VAL A O 1
ATOM 707 N N . GLU A 1 89 ? -3.231 -7.164 15.110 1.00 66.75 89 GLU A N 1
ATOM 708 C CA . GLU A 1 89 ? -2.628 -8.504 15.107 1.00 66.75 89 GLU A CA 1
ATOM 709 C C . GLU A 1 89 ? -2.984 -9.332 13.859 1.00 66.75 89 GLU A C 1
ATOM 711 O O . GLU A 1 89 ? -2.143 -10.070 13.338 1.00 66.75 89 GLU A O 1
ATOM 716 N N . GLY A 1 90 ? -4.211 -9.209 13.349 1.00 67.31 90 GLY A N 1
ATOM 717 C CA . GLY A 1 90 ? -4.679 -9.890 12.141 1.00 67.31 90 GLY A CA 1
ATOM 718 C C . GLY A 1 90 ? -4.030 -9.337 10.873 1.00 67.31 90 GLY A C 1
ATOM 719 O O . GLY A 1 90 ? -3.603 -10.104 10.008 1.00 67.31 90 GLY A O 1
ATOM 720 N N . ALA A 1 91 ? -3.862 -8.012 10.789 1.00 73.06 91 ALA A N 1
ATOM 721 C CA . ALA A 1 91 ? -3.161 -7.368 9.678 1.00 73.06 91 ALA A CA 1
ATOM 722 C C . ALA A 1 91 ? -1.676 -7.765 9.629 1.00 73.06 91 ALA A C 1
ATOM 724 O O . ALA A 1 91 ? -1.122 -7.979 8.551 1.00 73.06 91 ALA A O 1
ATOM 725 N N . GLN A 1 92 ? -1.040 -7.941 10.790 1.00 76.69 92 GLN A N 1
ATOM 726 C CA . GLN A 1 92 ? 0.372 -8.310 10.882 1.00 76.69 92 GLN A CA 1
ATOM 727 C C . GLN A 1 92 ? 0.675 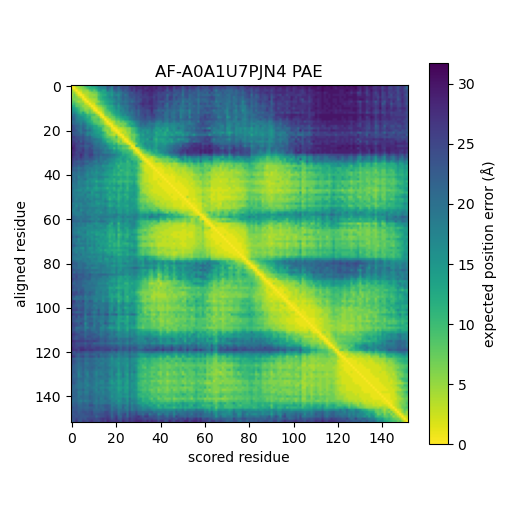-9.691 10.278 1.00 76.69 92 GLN A C 1
ATOM 729 O O . GLN A 1 92 ? 1.747 -9.886 9.704 1.00 76.69 92 GLN A O 1
ATOM 734 N N . VAL A 1 93 ? -0.274 -10.634 10.329 1.00 76.25 93 VAL A N 1
ATOM 735 C CA . VAL A 1 93 ? -0.151 -11.937 9.648 1.00 76.25 93 VAL A CA 1
ATOM 736 C C . VAL A 1 93 ? -0.111 -11.767 8.129 1.00 76.25 93 VAL A C 1
ATOM 738 O O . VAL A 1 93 ? 0.736 -12.365 7.466 1.00 76.25 93 VAL A O 1
ATOM 741 N N . LEU A 1 94 ? -0.994 -10.932 7.574 1.00 77.69 94 LEU A N 1
ATOM 742 C CA . LEU A 1 94 ? -1.046 -10.674 6.135 1.00 77.69 94 LEU A CA 1
ATOM 743 C C . LEU A 1 94 ? 0.206 -9.930 5.655 1.00 77.69 94 LEU A C 1
ATOM 745 O O . LEU A 1 94 ? 0.785 -10.305 4.640 1.00 77.69 94 LEU A O 1
ATOM 749 N N . ILE A 1 95 ? 0.665 -8.933 6.419 1.00 83.38 95 ILE A N 1
ATOM 750 C CA . ILE A 1 95 ? 1.897 -8.185 6.130 1.00 83.38 95 ILE A CA 1
ATOM 751 C C . ILE A 1 95 ? 3.112 -9.120 6.148 1.00 83.38 95 ILE A C 1
ATOM 753 O O . ILE A 1 95 ? 3.950 -9.046 5.253 1.00 83.38 95 ILE A O 1
ATOM 757 N N . ARG A 1 96 ? 3.191 -10.054 7.107 1.00 84.06 96 ARG A N 1
ATOM 758 C CA . ARG A 1 96 ? 4.277 -11.046 7.171 1.00 84.06 96 ARG A CA 1
ATOM 759 C C . ARG A 1 96 ? 4.301 -11.967 5.948 1.00 84.06 96 ARG A C 1
ATOM 761 O O . ARG A 1 96 ? 5.375 -12.339 5.487 1.00 84.06 96 ARG A O 1
ATOM 768 N N . ASN A 1 97 ? 3.132 -12.309 5.413 1.00 83.44 97 ASN A N 1
ATOM 769 C CA . ASN A 1 97 ? 3.011 -13.143 4.219 1.00 83.44 97 ASN A CA 1
ATOM 770 C C . ASN A 1 97 ? 3.094 -12.335 2.912 1.00 83.44 97 ASN A C 1
ATOM 772 O O . ASN A 1 97 ? 3.228 -12.926 1.846 1.00 83.44 97 ASN A O 1
ATOM 776 N N . PHE A 1 98 ? 3.080 -10.999 2.957 1.00 87.06 98 PHE A N 1
ATOM 777 C CA . PHE A 1 98 ? 3.223 -10.160 1.764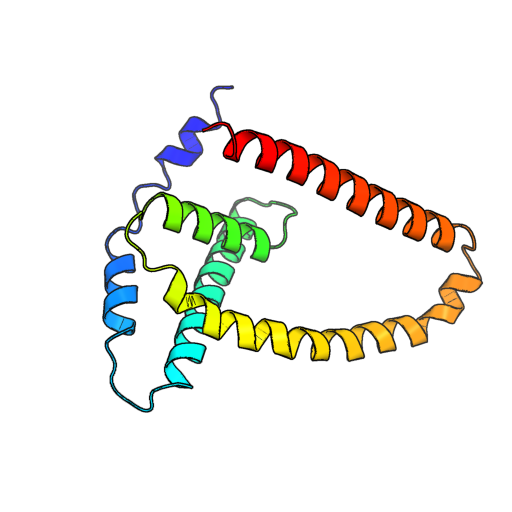 1.00 87.06 98 PHE A CA 1
ATOM 778 C C . PHE A 1 98 ? 4.579 -10.365 1.071 1.00 87.06 98 PHE A C 1
ATOM 780 O O . PHE A 1 98 ? 4.657 -10.380 -0.156 1.00 87.06 98 PHE A O 1
ATOM 787 N N . THR A 1 99 ? 5.631 -10.659 1.844 1.00 88.50 99 THR A N 1
ATOM 788 C CA . THR A 1 99 ? 6.947 -11.069 1.327 1.00 88.50 99 THR A CA 1
ATOM 789 C C . THR A 1 99 ? 6.883 -12.318 0.444 1.00 88.50 99 THR A C 1
ATOM 791 O O . THR A 1 99 ? 7.593 -12.384 -0.557 1.00 88.50 99 THR A O 1
ATOM 794 N N . LEU A 1 100 ? 5.989 -13.272 0.739 1.00 88.75 100 LEU A N 1
ATOM 795 C CA . LEU A 1 100 ? 5.794 -14.459 -0.103 1.00 88.75 100 LEU A CA 1
ATOM 796 C C . LEU A 1 100 ? 5.203 -14.111 -1.475 1.00 88.75 100 LEU A C 1
ATOM 798 O O . LEU A 1 100 ? 5.517 -14.805 -2.433 1.00 88.75 100 LEU A O 1
ATOM 802 N N . PHE A 1 101 ? 4.406 -13.041 -1.602 1.00 84.56 101 PHE A N 1
ATOM 803 C CA . PHE A 1 101 ? 3.869 -12.578 -2.893 1.00 84.56 101 PHE A CA 1
ATOM 804 C C . PHE A 1 101 ? 4.888 -11.792 -3.729 1.00 84.56 101 PHE A C 1
ATOM 806 O O . PHE A 1 101 ? 4.762 -11.726 -4.956 1.00 84.56 101 PHE A O 1
ATOM 813 N N . PHE A 1 102 ? 5.931 -11.240 -3.103 1.00 89.75 102 PHE A N 1
ATOM 814 C CA . PHE A 1 102 ? 7.022 -10.604 -3.840 1.00 89.75 102 PHE A CA 1
ATOM 815 C C . PHE A 1 102 ? 7.856 -11.614 -4.626 1.00 89.75 102 PHE A C 1
ATOM 817 O O . PHE A 1 102 ? 8.200 -11.340 -5.768 1.00 89.75 102 PHE A O 1
ATOM 824 N N . ILE A 1 103 ? 8.106 -12.802 -4.072 1.00 93.19 103 ILE A N 1
ATOM 825 C CA . ILE A 1 103 ? 8.898 -13.858 -4.725 1.00 93.19 103 ILE A CA 1
ATOM 826 C C . ILE A 1 103 ? 8.368 -14.223 -6.130 1.00 93.19 103 ILE A C 1
ATOM 828 O O . ILE A 1 103 ? 9.130 -14.091 -7.089 1.00 93.19 103 ILE A O 1
ATOM 832 N N . PRO A 1 104 ? 7.091 -14.619 -6.319 1.00 89.44 104 PRO A N 1
ATOM 833 C CA . PRO A 1 104 ? 6.570 -14.956 -7.643 1.00 89.44 104 PRO A CA 1
ATOM 834 C C . PRO A 1 104 ? 6.512 -13.738 -8.572 1.00 89.44 104 PRO A C 1
ATOM 836 O O . PRO A 1 104 ? 6.778 -13.868 -9.764 1.00 89.44 104 PRO A O 1
ATOM 839 N N . THR A 1 105 ? 6.231 -12.547 -8.034 1.00 89.81 105 THR A N 1
ATOM 840 C CA . THR A 1 105 ? 6.204 -11.300 -8.812 1.00 89.81 105 THR A CA 1
ATOM 841 C C . THR A 1 105 ? 7.593 -10.953 -9.359 1.00 89.81 105 THR A C 1
ATOM 843 O O . THR A 1 105 ? 7.735 -10.617 -10.532 1.00 89.81 105 THR A O 1
ATOM 846 N N . THR A 1 106 ? 8.641 -11.079 -8.543 1.00 91.81 106 THR A N 1
ATOM 847 C CA . THR A 1 106 ? 10.026 -10.810 -8.948 1.00 91.81 106 THR A CA 1
ATOM 848 C C . THR A 1 106 ? 10.533 -11.839 -9.953 1.00 91.81 106 THR A C 1
ATOM 850 O O . THR A 1 106 ? 11.137 -11.457 -10.953 1.00 91.81 106 THR A O 1
ATOM 853 N N . VAL A 1 107 ? 10.253 -13.130 -9.745 1.00 92.00 107 VAL A N 1
ATOM 854 C CA . VAL A 1 107 ? 10.633 -14.184 -10.703 1.00 92.00 107 VAL A CA 1
ATOM 855 C C . VAL A 1 107 ? 9.945 -13.971 -12.053 1.00 92.00 107 VAL A C 1
ATOM 857 O O . VAL A 1 107 ? 10.595 -14.098 -13.090 1.00 92.00 107 VAL A O 1
ATOM 860 N N . ALA A 1 108 ? 8.667 -13.571 -12.051 1.00 88.94 108 ALA A N 1
ATOM 861 C CA . ALA A 1 108 ? 7.954 -13.218 -13.273 1.00 88.94 108 ALA A CA 1
ATOM 862 C C . ALA A 1 108 ? 8.667 -12.094 -14.035 1.00 88.94 108 ALA A C 1
ATOM 864 O O . ALA A 1 108 ? 8.864 -12.216 -15.235 1.00 88.94 108 ALA A O 1
ATOM 865 N N . ILE A 1 109 ? 9.124 -11.039 -13.356 1.00 87.94 109 ILE A N 1
ATOM 866 C CA . ILE A 1 109 ? 9.848 -9.932 -14.002 1.00 87.94 109 ILE A CA 1
ATOM 867 C C . ILE A 1 109 ? 11.148 -10.422 -14.651 1.00 87.94 109 ILE A C 1
ATOM 869 O O . ILE A 1 109 ? 11.420 -10.053 -15.793 1.00 87.94 109 ILE A O 1
ATOM 873 N N . ILE A 1 110 ? 11.923 -11.275 -13.968 1.00 89.31 110 ILE A N 1
ATOM 874 C CA . ILE A 1 110 ? 13.215 -11.776 -14.470 1.00 89.31 110 ILE A CA 1
ATOM 875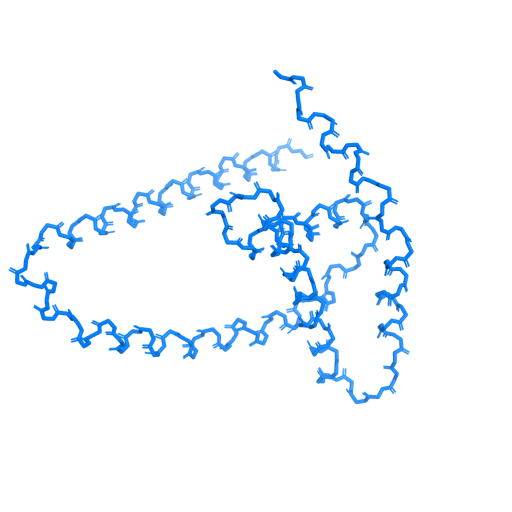 C C . ILE A 1 110 ? 13.062 -12.504 -15.813 1.00 89.31 110 ILE A C 1
ATOM 877 O O . ILE A 1 110 ? 13.873 -12.292 -16.714 1.00 89.31 110 ILE A O 1
ATOM 881 N N . LEU A 1 111 ? 11.994 -13.291 -15.982 1.00 88.56 111 LEU A N 1
ATOM 882 C CA . LEU A 1 111 ? 11.686 -14.002 -17.232 1.00 88.56 111 LEU A CA 1
ATOM 883 C C . LEU A 1 111 ? 11.475 -13.064 -18.434 1.00 88.56 111 LEU A C 1
ATOM 885 O O . LEU A 1 111 ? 11.751 -13.456 -19.565 1.00 88.56 111 LEU A O 1
ATOM 889 N N . TYR A 1 112 ? 11.032 -11.825 -18.203 1.00 82.75 112 TYR A N 1
ATOM 890 C CA . TYR A 1 112 ? 10.768 -10.834 -19.253 1.00 82.75 112 TYR A CA 1
ATOM 891 C C . TYR A 1 112 ? 11.832 -9.722 -19.338 1.00 82.75 112 TYR A C 1
ATOM 893 O O . TYR A 1 112 ? 11.710 -8.834 -20.183 1.00 82.75 112 TYR A O 1
ATOM 901 N N . LEU A 1 113 ? 12.906 -9.764 -18.532 1.00 78.62 113 LEU A N 1
ATOM 902 C CA . LEU A 1 113 ? 13.974 -8.747 -18.558 1.00 78.62 113 LEU A CA 1
ATOM 903 C C . LEU A 1 113 ? 14.659 -8.633 -19.928 1.00 78.62 113 LEU A C 1
ATOM 905 O O . LEU A 1 113 ? 15.053 -7.538 -20.325 1.00 78.62 113 LEU A O 1
ATOM 909 N N . GLY A 1 114 ? 14.760 -9.738 -20.676 1.00 75.50 114 GLY A N 1
ATOM 910 C CA . GLY A 1 114 ? 15.365 -9.747 -22.012 1.00 75.50 114 GLY A CA 1
ATOM 911 C C . GLY A 1 114 ? 14.651 -8.831 -23.014 1.00 75.50 114 G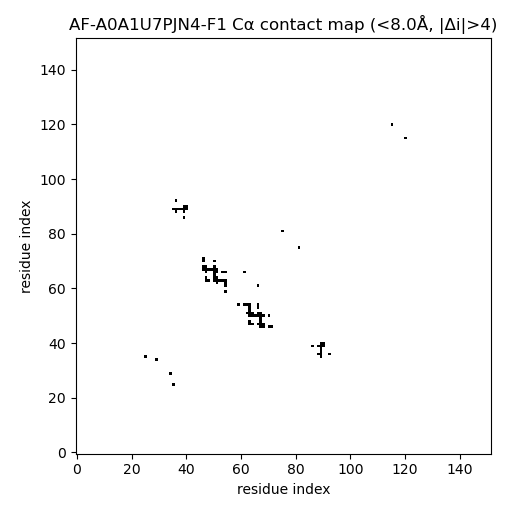LY A C 1
ATOM 912 O O . GLY A 1 114 ? 15.310 -8.188 -23.823 1.00 75.50 114 GLY A O 1
ATOM 913 N N . LEU A 1 115 ? 13.324 -8.694 -22.905 1.00 71.81 115 LEU A N 1
ATOM 914 C CA . LEU A 1 115 ? 12.514 -7.819 -23.765 1.00 71.81 115 LEU A CA 1
ATOM 915 C C . LEU A 1 115 ? 12.656 -6.331 -23.397 1.00 71.81 115 LEU A C 1
ATOM 917 O O . LEU A 1 115 ? 12.496 -5.466 -24.255 1.00 71.81 115 LEU A O 1
ATOM 921 N N . PHE A 1 116 ? 12.978 -6.029 -22.134 1.00 68.31 116 PHE A N 1
ATOM 922 C CA . PHE A 1 116 ? 13.192 -4.661 -21.643 1.00 68.31 116 PHE A CA 1
ATOM 923 C C . PHE A 1 116 ? 14.527 -4.061 -22.096 1.00 68.31 116 PHE A C 1
ATOM 925 O O . PHE A 1 116 ? 14.641 -2.850 -22.272 1.00 68.31 116 PHE A O 1
ATOM 932 N N . VAL A 1 117 ? 15.557 -4.888 -22.271 1.00 66.56 117 VAL A N 1
ATOM 933 C CA . VAL A 1 117 ? 16.878 -4.408 -22.705 1.00 66.56 117 VAL A CA 1
ATOM 934 C C . VAL A 1 117 ? 16.880 -4.085 -24.200 1.00 66.56 117 VAL A C 1
ATOM 936 O O . VAL A 1 117 ? 17.525 -3.126 -24.618 1.00 66.56 117 VAL A O 1
ATOM 939 N N . THR A 1 118 ? 16.135 -4.842 -25.008 1.00 65.44 118 THR A N 1
ATOM 940 C CA . THR A 1 118 ? 16.164 -4.717 -26.471 1.00 65.44 118 THR A CA 1
ATOM 941 C C . THR A 1 118 ? 15.449 -3.481 -27.011 1.00 65.44 118 THR A C 1
ATOM 943 O O . THR A 1 118 ? 15.811 -3.018 -28.089 1.00 65.44 118 THR A O 1
ATOM 946 N N . TRP A 1 119 ? 14.450 -2.934 -26.305 1.00 62.91 119 TRP A N 1
ATOM 947 C CA . TRP A 1 119 ? 13.573 -1.896 -26.868 1.00 62.91 119 TRP A CA 1
ATOM 948 C C . TRP A 1 119 ? 13.720 -0.500 -26.240 1.00 62.91 119 TRP A C 1
ATOM 950 O O . TRP A 1 119 ? 13.291 0.480 -26.849 1.00 62.91 119 TRP A O 1
ATOM 960 N N . ASN A 1 120 ? 14.290 -0.363 -25.036 1.00 62.81 120 ASN A N 1
ATOM 961 C CA . ASN A 1 120 ? 14.034 0.835 -24.229 1.00 62.81 120 ASN A CA 1
ATOM 962 C C . ASN A 1 120 ? 15.038 1.078 -23.084 1.00 62.81 120 ASN A C 1
ATOM 964 O O . ASN A 1 120 ? 14.652 1.198 -21.921 1.00 62.81 120 ASN A O 1
ATOM 968 N N . ALA A 1 121 ? 16.315 1.319 -23.413 1.00 71.19 121 ALA A N 1
ATOM 969 C CA . ALA A 1 121 ? 17.332 1.809 -22.460 1.00 71.19 121 ALA A CA 1
ATOM 970 C C . ALA A 1 121 ? 16.911 3.085 -21.681 1.00 71.19 121 ALA A C 1
ATOM 972 O O . ALA A 1 121 ? 17.437 3.370 -20.607 1.00 71.19 121 ALA A O 1
ATOM 973 N N . VAL A 1 122 ? 15.916 3.825 -22.184 1.00 78.81 122 VAL A N 1
ATOM 974 C CA . VAL A 1 122 ? 15.308 5.009 -21.549 1.00 78.81 122 VAL A CA 1
ATOM 975 C C . VAL A 1 122 ? 14.406 4.655 -20.350 1.00 78.81 122 VAL A C 1
ATOM 977 O O . VAL A 1 122 ? 14.153 5.499 -19.492 1.00 78.81 122 VAL A O 1
ATOM 980 N N . SER A 1 123 ? 13.938 3.410 -20.223 1.00 80.44 123 SER A N 1
ATOM 981 C CA . SER A 1 123 ? 13.031 3.012 -19.137 1.00 80.44 123 SER A CA 1
ATOM 982 C C . SER A 1 123 ? 13.711 2.945 -17.770 1.00 80.44 123 SER A C 1
ATOM 984 O O . SER A 1 123 ? 13.083 3.298 -16.774 1.00 80.44 123 SER A O 1
ATOM 986 N N . VAL A 1 124 ? 14.990 2.565 -17.705 1.00 83.12 124 VAL A N 1
ATOM 987 C CA . VAL A 1 124 ? 15.746 2.511 -16.440 1.00 83.12 124 VAL A CA 1
ATOM 988 C C . VAL A 1 124 ? 15.818 3.888 -15.762 1.00 83.12 124 VAL A C 1
ATOM 990 O O . VAL A 1 124 ? 15.359 3.997 -14.621 1.00 83.12 124 VAL A O 1
ATOM 993 N N . PRO A 1 125 ? 16.300 4.963 -16.423 1.00 87.50 125 PRO A N 1
ATOM 994 C CA . PRO A 1 125 ? 16.329 6.285 -15.802 1.00 87.50 125 PRO A CA 1
ATOM 995 C C . PRO A 1 125 ? 14.926 6.845 -15.536 1.00 87.50 125 PRO A C 1
ATOM 997 O O . PRO A 1 125 ? 14.737 7.516 -14.524 1.00 87.50 125 PRO A O 1
ATOM 1000 N N . ALA A 1 126 ? 13.926 6.541 -16.373 1.00 88.62 126 ALA A N 1
ATOM 1001 C CA . ALA A 1 126 ? 12.549 6.987 -16.150 1.00 88.62 126 ALA A CA 1
ATOM 1002 C C . ALA A 1 126 ? 11.943 6.406 -14.857 1.00 88.62 126 ALA A C 1
ATOM 1004 O O . ALA A 1 126 ? 11.349 7.140 -14.065 1.00 88.62 126 ALA A O 1
ATOM 1005 N N . VAL A 1 127 ? 12.130 5.106 -14.604 1.00 88.62 127 VAL A N 1
ATOM 1006 C CA . VAL A 1 127 ? 11.659 4.446 -13.373 1.00 88.62 127 VAL A CA 1
ATOM 1007 C C . VAL A 1 127 ? 12.421 4.957 -12.154 1.00 88.62 127 VAL A C 1
ATOM 1009 O O . VAL A 1 127 ? 11.810 5.223 -11.115 1.00 88.62 127 VAL A O 1
ATOM 1012 N N . LEU A 1 128 ? 13.738 5.144 -12.280 1.00 92.06 128 LEU A N 1
ATOM 1013 C CA . LEU A 1 128 ? 14.564 5.681 -11.201 1.00 92.06 128 LEU A CA 1
ATOM 1014 C C . LEU A 1 128 ? 14.100 7.089 -10.807 1.00 92.06 128 LEU A C 1
ATOM 1016 O O . LEU A 1 128 ? 13.847 7.356 -9.632 1.00 92.06 128 LEU A O 1
ATOM 1020 N N . PHE A 1 129 ? 13.905 7.963 -11.798 1.00 95.56 129 PHE A N 1
ATOM 1021 C CA . PHE A 1 129 ? 13.435 9.327 -11.585 1.00 95.56 129 PHE A CA 1
ATOM 1022 C C . PHE A 1 129 ? 12.030 9.354 -10.979 1.00 95.56 129 PHE A C 1
ATOM 1024 O O . PHE A 1 129 ? 11.804 10.057 -9.998 1.00 95.56 129 PHE A O 1
ATOM 1031 N N . SER A 1 130 ? 11.101 8.538 -11.489 1.00 94.38 130 SER A N 1
ATOM 1032 C CA . SER A 1 130 ? 9.745 8.428 -10.938 1.00 94.38 130 SER A CA 1
ATOM 1033 C C . SER A 1 130 ? 9.747 7.965 -9.480 1.00 94.38 130 SER A C 1
ATOM 1035 O O . SER A 1 130 ? 8.978 8.475 -8.664 1.00 94.38 130 SER A O 1
ATOM 1037 N N . THR A 1 131 ? 10.611 7.011 -9.134 1.00 95.75 131 THR A N 1
ATOM 1038 C CA . THR A 1 131 ? 10.711 6.476 -7.770 1.00 95.75 131 THR A CA 1
ATOM 1039 C C . THR A 1 131 ? 11.249 7.538 -6.815 1.00 95.75 131 THR A C 1
ATOM 1041 O O . THR A 1 131 ? 10.633 7.805 -5.784 1.00 95.75 131 THR A O 1
ATOM 1044 N N . LEU A 1 132 ? 12.342 8.210 -7.189 1.00 96.88 132 LEU A N 1
ATOM 1045 C CA . LEU A 1 132 ? 12.926 9.297 -6.401 1.00 96.88 132 LEU A CA 1
ATOM 1046 C C . LEU A 1 132 ? 11.956 10.471 -6.239 1.00 96.88 132 LEU A C 1
ATOM 1048 O O . LEU A 1 132 ? 11.764 10.955 -5.125 1.00 96.88 132 LEU A O 1
ATOM 1052 N N . ALA A 1 133 ? 11.296 10.886 -7.322 1.00 96.69 133 ALA A N 1
ATOM 1053 C CA . ALA A 1 133 ? 10.305 11.955 -7.295 1.00 96.69 133 ALA A CA 1
ATOM 1054 C C . ALA A 1 133 ? 9.122 11.610 -6.380 1.00 96.69 133 ALA A C 1
ATOM 1056 O O . ALA A 1 133 ? 8.693 12.447 -5.590 1.00 96.69 133 ALA A O 1
ATOM 1057 N N . THR A 1 134 ? 8.629 10.368 -6.432 1.00 96.12 134 THR A N 1
ATOM 1058 C CA . THR A 1 134 ? 7.535 9.908 -5.564 1.00 96.12 134 THR A CA 1
ATOM 1059 C C . THR A 1 134 ? 7.949 9.933 -4.095 1.00 96.12 134 THR A C 1
ATOM 1061 O O . THR A 1 134 ? 7.218 10.474 -3.269 1.00 96.12 134 THR A O 1
ATOM 1064 N N . ILE A 1 135 ? 9.129 9.401 -3.762 1.00 95.75 135 ILE A N 1
ATOM 1065 C CA . ILE A 1 135 ? 9.644 9.391 -2.384 1.00 95.75 135 ILE A CA 1
ATOM 1066 C C . ILE A 1 135 ? 9.812 10.822 -1.860 1.00 95.75 135 ILE A C 1
ATOM 1068 O O . ILE A 1 135 ? 9.357 11.122 -0.757 1.00 95.75 135 ILE A O 1
ATOM 1072 N N . ALA A 1 136 ? 10.405 11.715 -2.657 1.00 96.31 136 ALA A N 1
ATOM 1073 C CA . ALA A 1 136 ? 10.584 13.117 -2.291 1.00 96.31 136 ALA A CA 1
ATOM 1074 C C . ALA A 1 136 ? 9.239 13.824 -2.062 1.00 96.31 136 ALA A C 1
ATOM 1076 O O . ALA A 1 136 ? 9.060 14.501 -1.050 1.00 96.31 136 ALA A O 1
ATOM 1077 N N . LEU A 1 137 ? 8.272 13.624 -2.962 1.00 96.44 137 LEU A N 1
ATOM 1078 C CA . LEU A 1 137 ? 6.945 14.229 -2.869 1.00 96.44 137 LEU A CA 1
ATOM 1079 C C . LEU A 1 137 ? 6.171 13.735 -1.641 1.00 96.44 137 LEU A C 1
ATOM 1081 O O . LEU A 1 137 ? 5.602 14.547 -0.912 1.00 96.44 137 LEU A O 1
ATOM 1085 N N . VAL A 1 138 ? 6.156 12.421 -1.391 1.00 95.00 138 VAL A N 1
ATOM 1086 C CA . VAL A 1 138 ? 5.484 11.843 -0.216 1.00 95.00 138 VAL A CA 1
ATOM 1087 C C . VAL A 1 138 ? 6.161 12.302 1.073 1.00 95.00 138 VAL A C 1
ATOM 1089 O O . VAL A 1 138 ? 5.466 12.704 2.004 1.00 95.00 138 VAL A O 1
ATOM 1092 N N . GLY A 1 139 ? 7.496 12.305 1.123 1.00 93.75 139 GLY A N 1
ATOM 1093 C CA . GLY A 1 139 ? 8.253 12.800 2.272 1.00 93.75 139 GLY A CA 1
ATOM 1094 C C . GLY A 1 139 ? 7.930 14.260 2.589 1.00 93.75 139 GLY A C 1
ATOM 1095 O O . GLY A 1 139 ? 7.597 14.583 3.728 1.00 93.75 139 GLY A O 1
ATOM 1096 N N . TRP A 1 140 ? 7.931 15.122 1.570 1.00 94.81 140 TRP A N 1
ATOM 1097 C CA . TRP A 1 140 ? 7.597 16.539 1.715 1.00 94.81 140 TRP A CA 1
ATOM 1098 C C . TRP A 1 140 ? 6.152 16.764 2.182 1.00 94.81 140 TRP A C 1
ATOM 1100 O O . TRP A 1 140 ? 5.902 17.560 3.088 1.00 94.81 140 TRP A O 1
ATOM 1110 N N . LEU A 1 141 ? 5.190 16.033 1.608 1.00 93.81 141 LEU A N 1
ATOM 1111 C CA . LEU A 1 141 ? 3.788 16.093 2.029 1.00 93.81 141 LEU A CA 1
ATOM 1112 C C . LEU A 1 141 ? 3.624 15.681 3.494 1.00 93.81 141 LEU A C 1
ATOM 1114 O O . LEU A 1 141 ? 2.963 16.386 4.255 1.00 93.81 141 LEU A O 1
ATOM 1118 N N . LEU A 1 142 ? 4.227 14.560 3.896 1.00 91.81 142 LEU A N 1
ATOM 1119 C CA . LEU A 1 142 ? 4.130 14.051 5.263 1.00 91.81 142 LEU A CA 1
ATOM 1120 C C . LEU A 1 142 ? 4.737 15.021 6.274 1.00 91.81 142 LEU A C 1
ATOM 1122 O O . LEU A 1 142 ? 4.097 15.295 7.284 1.00 91.81 142 LEU A O 1
ATOM 1126 N N . GLN A 1 143 ? 5.911 15.587 5.987 1.00 90.56 143 GLN A N 1
ATOM 1127 C CA . GLN A 1 143 ? 6.526 16.611 6.838 1.00 90.56 143 GLN A CA 1
ATOM 1128 C C . GLN A 1 143 ? 5.568 17.783 7.059 1.00 90.56 143 GLN A C 1
ATOM 1130 O O . GLN A 1 143 ? 5.281 18.146 8.197 1.00 90.56 143 GLN A O 1
ATOM 1135 N N . ARG A 1 144 ? 4.952 18.276 5.982 1.00 89.56 144 ARG A N 1
ATOM 1136 C CA . ARG A 1 144 ? 4.031 19.412 6.045 1.00 89.56 144 ARG A CA 1
ATOM 1137 C C . ARG A 1 144 ? 2.725 19.118 6.788 1.00 89.56 144 ARG A C 1
ATOM 1139 O O . ARG A 1 144 ? 2.124 20.038 7.343 1.00 89.56 144 ARG A O 1
ATOM 1146 N N . PHE A 1 145 ? 2.257 17.868 6.793 1.00 83.06 145 PHE A N 1
ATOM 1147 C CA . PHE A 1 145 ? 1.090 17.448 7.580 1.00 83.06 145 PHE A CA 1
ATOM 1148 C C . PHE A 1 145 ? 1.428 17.185 9.053 1.00 83.06 145 PHE A C 1
ATOM 1150 O O . PHE A 1 145 ? 0.598 17.482 9.913 1.00 83.06 145 PHE A O 1
ATOM 1157 N N . THR A 1 146 ? 2.621 16.667 9.352 1.00 85.69 146 THR A N 1
ATOM 1158 C CA . THR A 1 146 ? 3.088 16.425 10.726 1.00 85.69 146 THR A CA 1
ATOM 1159 C C . THR A 1 146 ? 3.412 17.734 11.446 1.00 85.69 146 THR A C 1
ATOM 1161 O O . THR A 1 146 ? 2.940 17.925 12.561 1.00 85.69 146 THR A O 1
ATOM 1164 N N . GLU A 1 147 ? 4.047 18.704 10.778 1.00 74.44 147 GLU A N 1
ATOM 1165 C CA . GLU A 1 147 ? 4.308 20.043 11.341 1.00 74.44 147 GLU A CA 1
ATOM 1166 C C . GLU A 1 147 ? 3.026 20.769 11.790 1.00 74.44 147 GLU A C 1
ATOM 1168 O O . GLU A 1 147 ? 3.048 21.580 12.712 1.00 74.44 147 GLU A O 1
ATOM 1173 N N . ARG A 1 148 ? 1.873 20.475 11.171 1.00 59.22 148 ARG A N 1
ATOM 1174 C CA . ARG A 1 148 ? 0.581 21.041 11.598 1.00 59.22 148 ARG A CA 1
ATOM 1175 C C . ARG A 1 148 ? -0.029 20.352 12.816 1.00 59.22 148 ARG A C 1
ATOM 1177 O O . ARG A 1 148 ? -0.937 20.925 13.415 1.00 59.22 148 ARG A O 1
ATOM 1184 N N . LYS A 1 149 ? 0.405 19.134 13.146 1.00 54.81 149 LYS A N 1
ATOM 1185 C CA . LYS A 1 149 ? -0.057 18.390 14.324 1.00 54.81 149 LYS A CA 1
ATOM 1186 C C . LYS A 1 149 ? 0.721 18.751 15.585 1.00 54.81 149 LYS A C 1
ATOM 1188 O O . LYS A 1 149 ? 0.108 18.748 16.639 1.00 54.81 149 LYS A O 1
ATOM 1193 N N . ASP A 1 150 ? 1.994 19.119 15.469 1.00 54.12 150 ASP A N 1
ATOM 1194 C CA . ASP A 1 150 ? 2.817 19.509 16.626 1.00 54.12 150 ASP A CA 1
ATOM 1195 C C . ASP A 1 150 ? 2.540 20.948 17.112 1.00 54.12 150 ASP A C 1
ATOM 1197 O O . ASP A 1 150 ? 2.953 21.334 18.202 1.00 54.12 150 ASP A O 1
ATOM 1201 N N . ALA A 1 151 ? 1.804 21.746 16.329 1.00 50.81 151 ALA A N 1
ATOM 1202 C CA . ALA A 1 151 ? 1.398 23.111 16.676 1.00 50.81 151 ALA A CA 1
ATOM 1203 C C . ALA A 1 151 ? -0.015 23.217 17.306 1.00 50.81 151 ALA A C 1
ATOM 1205 O O . ALA A 1 151 ? -0.552 24.325 17.397 1.00 50.81 151 ALA A O 1
ATOM 1206 N N . ARG A 1 152 ? -0.648 22.098 17.695 1.00 38.47 152 ARG A N 1
ATOM 1207 C CA . ARG A 1 152 ? -1.996 22.055 18.290 1.00 38.47 152 ARG A CA 1
ATOM 1208 C C . ARG A 1 152 ? -2.045 21.145 19.510 1.00 38.47 152 ARG A C 1
ATOM 1210 O O . ARG A 1 152 ? -2.768 21.522 20.456 1.00 38.47 152 ARG A O 1
#

Solvent-accessible surface area (backbone atoms only — not comparable to full-atom values): 8921 Å² total; per-residue (Å²): 140,76,77,67,64,59,66,60,63,72,62,68,84,70,58,90,69,56,60,58,50,57,59,54,67,71,67,68,90,72,67,87,63,65,53,57,30,52,52,38,42,51,51,55,50,50,39,29,52,52,16,36,57,50,29,66,75,66,69,53,97,57,64,27,61,61,47,12,51,50,51,52,49,53,48,48,70,73,46,80,82,65,74,68,78,71,52,53,66,22,52,50,56,54,58,65,49,46,61,64,57,46,52,61,54,52,55,56,50,61,78,51,45,71,64,50,66,77,76,39,78,65,50,61,62,51,52,51,48,52,51,53,50,48,52,52,50,52,51,53,52,49,51,61,56,50,63,61,58,80,76,109

Secondary structure (DSSP, 8-state):
--SHHHHHHHSTTS-TTHHHHHHHHTT--SSTTHHHHHHHHHHHHHHHHHHHHHHHHHT-SS-HHHHHHHHHHHHHHH-TT--GGGGHHHHHHHHHHHHHHHHHHHHHHHHHHHHHHHH-TTHHHHHHHHHHHHHHHHHHHHHHHHTTTTT-

Mean predicted aligned error: 13.3 Å

Radius of gyration: 21.07 Å; Cα contacts (8 Å, |Δi|>4): 49; chains: 1; bounding box: 46×45×51 Å

Foldseek 3Di:
DPPPVVVVVVVPPDDPPVVVVLVVCQVDDDDPQPVLLVSLLVVLVVLLVVLVVVCVVVVDPDRSSVSSVVVVVVVCVVVVPDPPVSNVSNVVVVVVCVVVVVVVVVVVVVVCVVVCVVPPPPVVVVVVVVVVVVVVVVVVVVVVVVVVVVVD

Sequence (152 aa):
MHRIRFFIHGALTFPARGVRCIEVLDASPGDERCMKKLLQLALIFLFYCLGMRLKEWLGLPIPGSIVGLLLLLAFILLFKDLPVNRHVEGAQVLIRNFTLFFIPTTVAIILYLGLFVTWNAVSVPAVLFSTLATIALVGWLLQRFTERKDAR